Protein AF-A0A8T1JNF5-F1 (afdb_monomer)

pLDDT: mean 75.08, std 13.65, range [45.53, 95.56]

Mean predicted aligned error: 13.03 Å

Organism: NCBI:txid29920

Structure (mmCIF, N/CA/C/O backbone):
data_AF-A0A8T1JNF5-F1
#
_entry.id   AF-A0A8T1JNF5-F1
#
loop_
_atom_site.group_PDB
_atom_site.id
_atom_site.type_symbol
_atom_site.label_atom_id
_atom_site.label_alt_id
_atom_site.label_comp_id
_atom_site.label_asym_id
_atom_site.label_entity_id
_atom_site.label_seq_id
_atom_site.pdbx_PDB_ins_code
_atom_site.Cartn_x
_atom_site.Cartn_y
_atom_site.Cartn_z
_atom_site.occupancy
_atom_site.B_iso_or_equiv
_atom_site.auth_seq_id
_atom_site.auth_comp_id
_atom_site.auth_asym_id
_atom_site.auth_atom_id
_atom_site.pdbx_PDB_model_num
ATOM 1 N N . MET A 1 1 ? 47.307 13.877 -47.411 1.00 45.53 1 MET A N 1
ATOM 2 C CA . MET A 1 1 ? 46.068 13.244 -46.905 1.00 45.53 1 MET A CA 1
ATOM 3 C C . MET A 1 1 ? 46.083 13.302 -45.382 1.00 45.53 1 MET A C 1
ATOM 5 O O . MET A 1 1 ? 46.970 12.710 -44.784 1.00 45.53 1 MET A O 1
ATOM 9 N N . ARG A 1 2 ? 45.205 14.094 -44.748 1.00 52.31 2 ARG A N 1
ATOM 10 C CA . ARG A 1 2 ? 45.189 14.246 -43.281 1.00 52.31 2 ARG A CA 1
ATOM 11 C C . ARG A 1 2 ? 44.505 13.028 -42.657 1.00 52.31 2 ARG A C 1
ATOM 13 O O . ARG A 1 2 ? 43.302 12.861 -42.823 1.00 52.31 2 ARG A O 1
ATOM 20 N N . GLN A 1 3 ? 45.272 12.182 -41.972 1.00 61.91 3 GLN A N 1
ATOM 21 C CA . GLN A 1 3 ? 44.724 11.090 -41.170 1.00 61.91 3 GLN A CA 1
ATOM 22 C C . GLN A 1 3 ? 43.960 11.701 -39.988 1.00 61.91 3 GLN A C 1
ATOM 24 O O . GLN A 1 3 ? 44.548 12.332 -39.111 1.00 61.91 3 GLN A O 1
ATOM 29 N N . GLY A 1 4 ? 42.631 11.602 -40.027 1.00 72.38 4 GLY A N 1
ATOM 30 C CA . GLY A 1 4 ? 41.756 12.061 -38.953 1.00 72.38 4 GLY A CA 1
ATOM 31 C C . GLY A 1 4 ? 41.932 11.235 -37.678 1.00 72.38 4 GLY A C 1
ATOM 32 O O . GLY A 1 4 ? 42.442 10.115 -37.706 1.00 72.38 4 GLY A O 1
ATOM 33 N N . ARG A 1 5 ? 41.499 11.800 -36.546 1.00 71.38 5 ARG A N 1
ATOM 34 C CA . ARG A 1 5 ? 41.579 11.157 -35.229 1.00 71.38 5 ARG A CA 1
ATOM 35 C C . ARG A 1 5 ? 40.833 9.809 -35.255 1.00 71.38 5 ARG A C 1
ATOM 37 O O . ARG A 1 5 ? 39.690 9.784 -35.716 1.00 71.38 5 ARG A O 1
ATOM 44 N N . PRO A 1 6 ? 41.430 8.709 -34.763 1.00 67.88 6 PRO A N 1
ATOM 45 C CA . PRO A 1 6 ? 40.762 7.415 -34.753 1.00 67.88 6 PRO A CA 1
ATOM 46 C C . PRO A 1 6 ? 39.463 7.462 -33.925 1.00 67.88 6 PRO A C 1
ATOM 48 O O . PRO A 1 6 ? 39.392 8.213 -32.945 1.00 67.88 6 PRO A O 1
ATOM 51 N N . PRO A 1 7 ? 38.431 6.676 -34.293 1.00 67.31 7 PRO A N 1
ATOM 52 C CA . PRO A 1 7 ? 37.165 6.659 -33.572 1.00 67.31 7 PRO A CA 1
ATOM 53 C C . PRO A 1 7 ? 37.381 6.222 -32.122 1.00 67.31 7 PRO A C 1
ATOM 55 O O . PRO A 1 7 ? 38.066 5.232 -31.861 1.00 67.31 7 PRO A O 1
ATOM 58 N N . LEU A 1 8 ? 36.757 6.928 -31.177 1.00 70.12 8 LEU A N 1
ATOM 59 C CA . LEU A 1 8 ? 36.736 6.529 -29.772 1.00 70.12 8 LEU A CA 1
ATOM 60 C C . LEU A 1 8 ? 35.986 5.194 -29.638 1.00 70.12 8 LEU A C 1
ATOM 62 O O . LEU A 1 8 ? 34.759 5.161 -29.584 1.00 70.12 8 LEU A O 1
ATOM 66 N N . ARG A 1 9 ? 36.719 4.078 -29.585 1.00 67.56 9 ARG A N 1
ATOM 67 C CA . ARG A 1 9 ? 36.165 2.771 -29.217 1.00 67.56 9 ARG A CA 1
ATOM 68 C C . ARG A 1 9 ? 36.157 2.648 -27.700 1.00 67.56 9 ARG A C 1
ATOM 70 O O . ARG A 1 9 ? 37.123 2.211 -27.090 1.00 67.56 9 ARG A O 1
ATOM 77 N N . GLY A 1 10 ? 35.044 3.044 -27.101 1.00 65.19 10 GLY A N 1
ATOM 78 C CA . GLY A 1 10 ? 34.754 2.800 -25.697 1.00 65.19 10 GLY A CA 1
ATOM 79 C C . GLY A 1 10 ? 33.250 2.743 -25.509 1.00 65.19 10 GLY A C 1
ATOM 80 O O . GLY A 1 10 ? 32.550 3.683 -25.879 1.00 65.19 10 GLY A O 1
ATOM 81 N N . GLY A 1 11 ? 32.741 1.644 -24.947 1.00 67.44 11 GLY A N 1
ATOM 82 C CA . GLY A 1 11 ? 31.376 1.621 -24.433 1.00 67.44 11 GLY A CA 1
ATOM 83 C C . GLY A 1 11 ? 31.299 2.690 -23.353 1.00 67.44 11 GLY A C 1
ATOM 84 O O . GLY A 1 11 ? 31.935 2.537 -22.314 1.00 67.44 11 GLY A O 1
ATOM 85 N N . GLY A 1 12 ? 30.642 3.816 -23.646 1.00 70.88 12 GLY A N 1
ATOM 86 C CA . GLY A 1 12 ? 30.613 4.983 -22.767 1.00 70.88 12 GLY A CA 1
ATOM 87 C C . GLY A 1 12 ? 30.216 4.637 -21.328 1.00 70.88 12 GLY A C 1
ATOM 88 O O . GLY A 1 12 ? 29.723 3.547 -21.034 1.00 70.88 12 GLY A O 1
ATOM 89 N N . ARG A 1 13 ? 30.414 5.577 -20.398 1.00 68.19 13 ARG A N 1
ATOM 90 C CA . ARG A 1 13 ? 30.044 5.369 -18.989 1.00 68.19 13 ARG A CA 1
ATOM 91 C C . ARG A 1 13 ? 28.587 4.898 -18.898 1.00 68.19 13 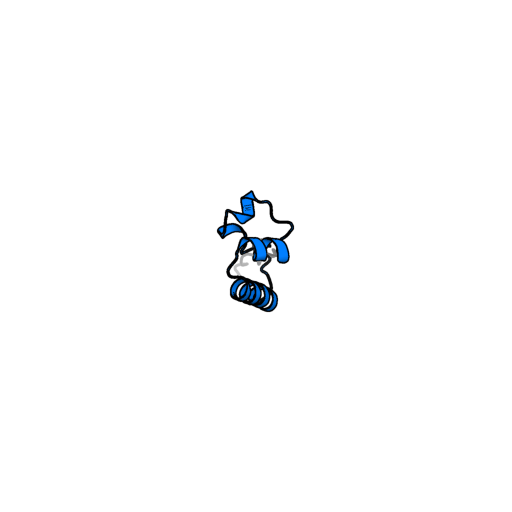ARG A C 1
ATOM 93 O O . ARG A 1 13 ? 27.686 5.602 -19.351 1.00 68.19 13 ARG A O 1
ATOM 100 N N . ARG A 1 14 ? 28.352 3.721 -18.300 1.00 68.56 14 ARG A N 1
ATOM 101 C CA . ARG A 1 14 ? 26.994 3.252 -17.986 1.00 68.56 14 ARG A CA 1
ATOM 102 C C . ARG A 1 14 ? 26.315 4.318 -17.126 1.00 68.56 14 ARG A C 1
ATOM 104 O O . ARG A 1 14 ? 26.725 4.553 -15.992 1.00 68.56 14 ARG A O 1
ATOM 111 N N . GLN A 1 15 ? 25.287 4.960 -17.673 1.00 70.62 15 GLN A N 1
ATOM 112 C CA . GLN A 1 15 ? 24.416 5.862 -16.925 1.00 70.62 15 GLN A CA 1
ATOM 113 C C . GLN A 1 15 ? 23.793 5.069 -15.772 1.00 70.62 15 GLN A C 1
ATOM 115 O O . GLN A 1 15 ? 23.058 4.103 -15.991 1.00 70.62 15 GLN A O 1
ATOM 120 N N . ARG A 1 16 ? 24.118 5.444 -14.533 1.00 66.88 16 ARG A N 1
ATOM 121 C CA . ARG A 1 16 ? 23.559 4.817 -13.335 1.00 66.88 16 ARG A CA 1
ATOM 122 C C . ARG A 1 16 ? 22.093 5.235 -13.216 1.00 66.88 16 ARG A C 1
ATOM 124 O O . ARG A 1 16 ? 21.778 6.278 -12.654 1.00 66.88 16 ARG A O 1
ATOM 131 N N . GLN A 1 17 ? 21.192 4.425 -13.763 1.00 67.06 17 GLN A N 1
ATOM 132 C CA . GLN A 1 17 ? 19.757 4.620 -13.583 1.00 67.06 17 GLN A CA 1
ATOM 133 C C . GLN A 1 17 ? 19.368 4.196 -12.165 1.00 67.06 17 GLN A C 1
ATOM 135 O O . GLN A 1 17 ? 19.385 3.011 -11.832 1.00 67.06 17 GLN A O 1
ATOM 140 N N . PHE A 1 18 ? 18.983 5.156 -11.326 1.00 62.88 18 PHE A N 1
ATOM 141 C CA . PHE A 1 18 ? 18.338 4.872 -10.046 1.00 62.88 18 PHE A CA 1
ATOM 142 C C . PHE A 1 18 ? 16.898 4.418 -10.299 1.00 62.88 18 PHE A C 1
ATOM 144 O O . PHE A 1 18 ? 15.951 5.197 -10.201 1.00 62.88 18 PHE A O 1
ATOM 151 N N . ARG A 1 19 ? 16.723 3.145 -10.662 1.00 61.53 19 ARG A N 1
ATOM 152 C CA . ARG A 1 19 ? 15.398 2.533 -10.783 1.00 61.53 19 ARG A CA 1
ATOM 153 C C . ARG A 1 19 ? 14.858 2.282 -9.381 1.00 61.53 19 ARG A C 1
ATOM 155 O O . ARG A 1 19 ? 15.215 1.295 -8.745 1.00 61.53 19 ARG A O 1
ATOM 162 N N . ARG A 1 20 ? 14.024 3.192 -8.878 1.00 62.78 20 ARG A N 1
ATOM 163 C CA . ARG A 1 20 ? 13.251 2.917 -7.662 1.00 62.78 20 ARG A CA 1
ATOM 164 C C . ARG A 1 20 ? 12.245 1.817 -7.987 1.00 62.78 20 ARG A C 1
ATOM 166 O O . ARG A 1 20 ? 11.522 1.928 -8.976 1.00 62.78 20 ARG A O 1
ATOM 173 N N . GLN A 1 21 ? 12.210 0.760 -7.181 1.00 69.00 21 GLN A N 1
ATOM 174 C CA . GLN A 1 21 ? 1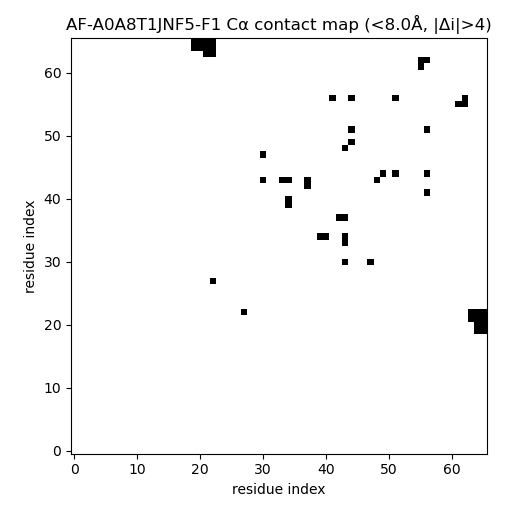1.172 -0.256 -7.311 1.00 69.00 21 GLN A CA 1
ATOM 175 C C . GLN A 1 21 ? 9.849 0.371 -6.865 1.00 69.00 21 GLN A C 1
ATOM 177 O O . GLN A 1 21 ? 9.672 0.744 -5.706 1.00 69.00 21 GLN A O 1
ATOM 182 N N . ALA A 1 22 ? 8.942 0.558 -7.818 1.00 74.12 22 ALA A N 1
ATOM 183 C CA . ALA A 1 22 ? 7.590 1.018 -7.553 1.00 74.12 22 ALA A CA 1
ATOM 184 C C . ALA A 1 22 ? 6.644 -0.182 -7.507 1.00 74.12 22 ALA A C 1
ATOM 186 O O . ALA A 1 22 ? 6.806 -1.146 -8.256 1.00 74.12 22 ALA A O 1
ATOM 187 N N . TYR A 1 23 ? 5.626 -0.100 -6.655 1.00 84.12 23 TYR A N 1
ATOM 188 C CA . TYR A 1 23 ? 4.535 -1.067 -6.667 1.00 84.12 23 TYR A CA 1
ATOM 189 C C . TYR A 1 23 ? 3.729 -0.977 -7.968 1.00 84.12 23 TYR A C 1
ATOM 191 O O . TYR A 1 23 ? 3.592 0.101 -8.561 1.00 84.12 23 TYR A O 1
ATOM 199 N N . THR A 1 24 ? 3.163 -2.107 -8.389 1.00 87.75 24 THR A N 1
ATOM 200 C CA . THR A 1 24 ? 2.297 -2.185 -9.571 1.00 87.75 24 THR A CA 1
ATOM 201 C C . THR A 1 24 ? 1.026 -1.355 -9.378 1.00 87.75 24 THR A C 1
ATOM 203 O O . THR A 1 24 ? 0.586 -1.102 -8.255 1.00 87.75 24 THR A O 1
ATOM 206 N N . VAL A 1 25 ? 0.401 -0.932 -10.481 1.00 88.44 25 VAL A N 1
ATOM 207 C CA . VAL A 1 25 ? -0.867 -0.178 -10.437 1.00 88.44 25 VAL A CA 1
ATOM 208 C C . VAL A 1 25 ? -1.960 -0.981 -9.726 1.00 88.44 25 VAL A C 1
ATOM 210 O O . VAL A 1 25 ? -2.664 -0.437 -8.879 1.00 88.44 25 VAL A O 1
ATOM 213 N N . ALA A 1 26 ? -2.048 -2.284 -10.003 1.00 91.25 26 ALA A N 1
ATOM 214 C CA . ALA A 1 26 ? -3.014 -3.177 -9.368 1.00 91.25 26 ALA A CA 1
ATOM 215 C C . ALA A 1 26 ? -2.877 -3.191 -7.837 1.00 91.25 26 ALA A C 1
ATOM 217 O O . ALA A 1 26 ? -3.874 -3.063 -7.128 1.00 91.25 26 ALA A O 1
ATOM 218 N N . PHE A 1 27 ? -1.644 -3.265 -7.328 1.00 90.06 27 PHE A N 1
ATOM 219 C CA . PHE A 1 27 ? -1.390 -3.207 -5.891 1.00 90.06 27 PHE A CA 1
ATOM 220 C C . PHE A 1 27 ? -1.838 -1.869 -5.289 1.00 90.06 27 PHE A C 1
ATOM 222 O O . PHE A 1 27 ? -2.536 -1.846 -4.279 1.00 90.06 27 PHE A O 1
ATOM 229 N N . LYS A 1 28 ? -1.521 -0.744 -5.945 1.00 90.12 28 LYS A N 1
ATOM 230 C CA . LYS A 1 28 ? -1.953 0.587 -5.482 1.00 90.12 28 LYS A CA 1
ATOM 231 C C . LYS A 1 28 ? -3.477 0.694 -5.383 1.00 90.12 28 LYS A C 1
ATOM 233 O O . LYS A 1 28 ? -3.984 1.235 -4.405 1.00 90.12 28 LYS A O 1
ATOM 238 N N . LEU A 1 29 ? -4.209 0.146 -6.354 1.00 94.88 29 LEU A N 1
ATOM 239 C CA . LEU A 1 29 ? -5.674 0.134 -6.330 1.00 94.88 29 LEU A CA 1
ATOM 240 C C . LEU A 1 29 ? -6.234 -0.710 -5.178 1.00 94.88 29 LEU A C 1
ATOM 242 O O . LEU A 1 29 ? -7.223 -0.313 -4.567 1.00 94.88 29 LEU A O 1
ATOM 246 N N . GLN A 1 30 ? -5.611 -1.845 -4.849 1.00 94.12 30 GLN A N 1
ATOM 247 C CA . GLN A 1 30 ? -6.024 -2.664 -3.702 1.00 94.12 30 GLN A CA 1
ATOM 248 C C . GLN A 1 30 ? -5.848 -1.917 -2.376 1.00 94.12 30 GLN A C 1
ATOM 250 O O . GLN A 1 30 ? -6.764 -1.913 -1.552 1.00 94.12 30 GLN A O 1
ATOM 255 N N . VAL A 1 31 ? -4.711 -1.237 -2.203 1.00 92.31 31 VAL A N 1
ATOM 256 C CA . VAL A 1 31 ? -4.440 -0.403 -1.024 1.00 92.31 31 VAL A CA 1
ATOM 257 C C . VAL A 1 31 ? -5.484 0.711 -0.899 1.00 92.31 31 VAL A C 1
ATOM 259 O O . VAL A 1 31 ? -6.055 0.891 0.176 1.00 92.31 31 VAL A O 1
ATOM 262 N N . LEU A 1 32 ? -5.791 1.414 -1.997 1.00 92.81 32 LEU A N 1
ATOM 263 C CA . LEU A 1 32 ? -6.795 2.485 -2.008 1.00 92.81 32 LEU A CA 1
ATOM 264 C C . LEU A 1 32 ? -8.194 1.973 -1.658 1.00 92.81 32 LEU A C 1
ATOM 266 O O . LEU A 1 32 ? -8.840 2.539 -0.784 1.00 92.81 32 LEU A O 1
ATOM 270 N N . ARG A 1 33 ? -8.635 0.860 -2.258 1.00 95.56 33 ARG A N 1
ATOM 271 C CA . ARG A 1 33 ? -9.942 0.251 -1.950 1.00 95.56 33 ARG A CA 1
ATOM 272 C C . ARG A 1 33 ? -10.065 -0.131 -0.478 1.00 95.56 33 ARG A C 1
ATOM 274 O O . ARG A 1 33 ? -11.102 0.100 0.139 1.00 95.56 33 ARG A O 1
ATOM 28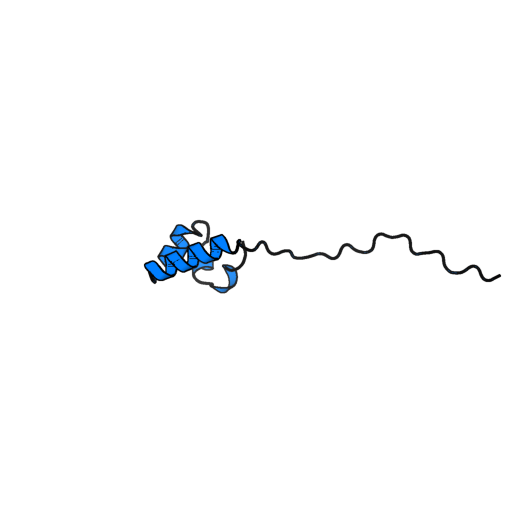1 N N . HIS A 1 34 ? -9.012 -0.705 0.100 1.00 94.06 34 HIS A N 1
ATOM 282 C CA . HIS A 1 34 ? -9.028 -1.071 1.511 1.00 94.06 34 HIS A CA 1
ATOM 283 C C . HIS A 1 34 ? -9.055 0.160 2.424 1.00 94.06 34 HIS A C 1
ATOM 285 O O . HIS A 1 34 ? -9.831 0.197 3.385 1.00 94.06 34 HIS A O 1
ATOM 291 N N . PHE A 1 35 ? -8.271 1.189 2.101 1.00 93.06 35 PHE A N 1
ATOM 292 C CA . PHE A 1 35 ? -8.321 2.454 2.822 1.00 93.06 35 PHE A CA 1
ATOM 293 C C . PHE A 1 35 ? -9.704 3.098 2.724 1.00 93.06 35 PHE A C 1
ATOM 295 O O . PHE A 1 35 ? -10.227 3.557 3.732 1.00 93.06 35 PHE A O 1
ATOM 302 N N . ASP A 1 36 ? -10.343 3.071 1.557 1.00 94.56 36 ASP A N 1
ATOM 303 C CA . ASP A 1 36 ? -11.688 3.616 1.399 1.00 94.56 36 ASP A CA 1
ATOM 304 C C . ASP A 1 36 ? -12.735 2.866 2.218 1.00 94.56 36 ASP A C 1
ATOM 306 O O . ASP A 1 36 ? -13.614 3.506 2.787 1.00 94.56 36 ASP A O 1
ATOM 310 N N . SER A 1 37 ? -12.609 1.543 2.349 1.00 94.06 37 SER A N 1
ATOM 311 C CA . SER A 1 37 ? -13.525 0.744 3.172 1.00 94.06 37 SER A CA 1
ATOM 312 C C . SER A 1 37 ? -13.354 0.965 4.678 1.00 94.06 37 SER A C 1
ATOM 314 O O . SER A 1 37 ? -14.325 0.930 5.424 1.00 94.06 37 SER A O 1
ATOM 316 N N . THR A 1 38 ? -12.123 1.194 5.142 1.00 92.75 38 THR A N 1
ATOM 317 C CA . THR A 1 38 ? -11.814 1.273 6.581 1.00 92.75 38 THR A CA 1
ATOM 318 C C . THR A 1 38 ? -11.681 2.703 7.091 1.00 92.75 38 THR A C 1
ATOM 320 O O . THR A 1 38 ? -11.775 2.932 8.295 1.00 92.75 38 THR A O 1
ATOM 323 N N . LYS A 1 39 ? -11.384 3.651 6.194 1.00 90.38 39 LYS A N 1
ATOM 324 C CA . LYS A 1 39 ? -10.961 5.037 6.461 1.00 90.38 39 LYS A CA 1
ATOM 325 C C . LYS A 1 39 ? -9.845 5.150 7.511 1.00 90.38 39 LYS 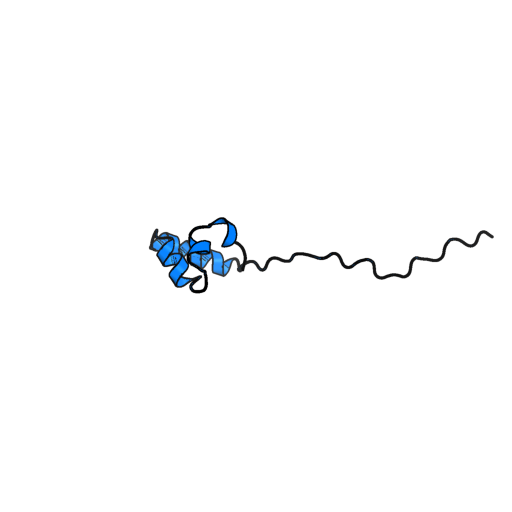A C 1
ATOM 327 O O . LYS A 1 39 ? -9.669 6.189 8.142 1.00 90.38 39 LYS A O 1
ATOM 332 N N . ARG A 1 40 ? -9.056 4.084 7.700 1.00 87.62 40 ARG A N 1
ATOM 333 C CA . ARG A 1 40 ? -8.017 3.977 8.735 1.00 87.62 40 ARG A CA 1
ATOM 334 C C . ARG A 1 40 ? -6.666 3.654 8.104 1.00 87.62 40 ARG A C 1
ATOM 336 O O . ARG A 1 40 ? -6.428 2.547 7.625 1.00 87.62 40 ARG A O 1
ATOM 343 N N . MET A 1 41 ? -5.742 4.616 8.166 1.00 85.62 41 MET A N 1
ATOM 344 C CA . MET A 1 41 ? -4.381 4.45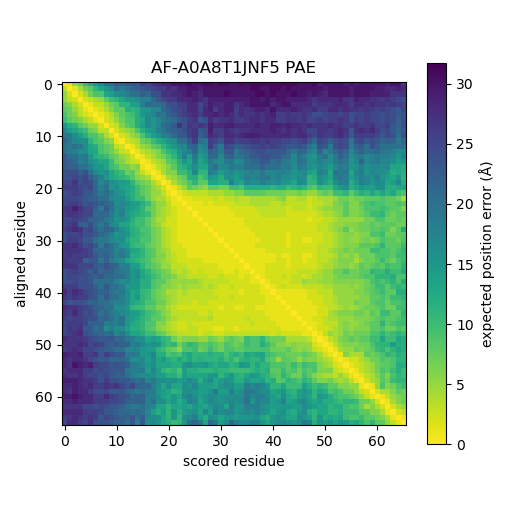4 7.631 1.00 85.62 41 MET A CA 1
ATOM 345 C C . MET A 1 41 ? -3.594 3.345 8.336 1.00 85.62 41 MET A C 1
ATOM 347 O O . MET A 1 41 ? -2.951 2.554 7.655 1.00 85.62 41 MET A O 1
ATOM 351 N N . ARG A 1 42 ? -3.658 3.260 9.675 1.00 84.88 42 ARG A N 1
ATOM 352 C CA . ARG A 1 42 ? -2.936 2.224 10.442 1.00 84.88 42 ARG A CA 1
ATOM 353 C C . ARG A 1 42 ? -3.331 0.816 10.002 1.00 84.88 42 ARG A C 1
ATOM 355 O O . ARG A 1 42 ? -2.468 0.065 9.581 1.00 84.88 42 ARG A O 1
ATOM 362 N N . ALA A 1 43 ? -4.634 0.540 9.945 1.00 86.69 43 ALA A N 1
ATOM 363 C CA . ALA A 1 43 ? -5.158 -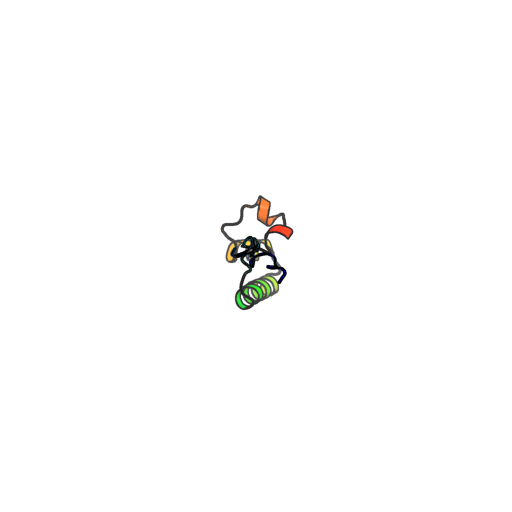0.738 9.461 1.00 86.69 43 ALA A CA 1
ATOM 364 C C . ALA A 1 43 ? -4.725 -1.057 8.017 1.00 86.69 43 ALA A C 1
ATOM 366 O O . ALA A 1 43 ? -4.488 -2.210 7.677 1.00 86.69 43 ALA A O 1
ATOM 367 N N . THR A 1 44 ? -4.575 -0.034 7.170 1.00 89.44 44 THR A N 1
ATOM 368 C CA . THR A 1 44 ? -4.068 -0.219 5.803 1.00 89.44 44 THR A CA 1
ATOM 369 C C . THR A 1 44 ? -2.576 -0.562 5.790 1.00 89.44 44 THR A C 1
ATOM 371 O O . THR A 1 44 ? -2.146 -1.399 5.000 1.00 89.44 44 THR A O 1
ATOM 374 N N . PHE A 1 45 ? -1.773 0.035 6.672 1.00 85.81 45 PHE A N 1
ATOM 375 C CA . PHE A 1 45 ? -0.360 -0.322 6.803 1.00 85.81 45 PHE A CA 1
ATOM 376 C C . PHE A 1 45 ? -0.149 -1.707 7.391 1.00 85.81 45 PHE A C 1
ATOM 378 O O . PHE A 1 45 ? 0.655 -2.452 6.849 1.00 85.81 45 PHE A O 1
ATOM 385 N N . ASP A 1 46 ? -0.899 -2.065 8.427 1.00 86.19 46 ASP A N 1
ATOM 386 C CA . ASP A 1 46 ? -0.791 -3.366 9.096 1.00 86.19 46 ASP A CA 1
ATOM 387 C C . ASP A 1 46 ? -1.288 -4.538 8.233 1.00 86.19 46 ASP A C 1
ATOM 389 O O . ASP A 1 46 ? -1.183 -5.682 8.652 1.00 86.19 46 ASP A O 1
ATOM 393 N N . ARG A 1 47 ? -1.886 -4.257 7.066 1.00 87.75 47 ARG A N 1
ATOM 394 C CA . ARG A 1 47 ? -2.356 -5.269 6.111 1.00 87.75 47 ARG A CA 1
ATOM 395 C C . ARG A 1 47 ? -1.448 -5.434 4.893 1.00 87.75 47 ARG A C 1
ATOM 397 O O . ARG A 1 47 ? -1.395 -6.511 4.305 1.00 87.75 47 ARG A O 1
ATOM 404 N N . PHE A 1 48 ? -0.869 -4.337 4.407 1.00 88.94 48 PHE A N 1
ATOM 405 C CA . PHE A 1 48 ? -0.138 -4.310 3.131 1.00 88.94 48 PHE A CA 1
ATOM 406 C C . PHE A 1 48 ? 1.355 -4.029 3.299 1.00 88.94 48 PHE A C 1
ATOM 408 O O . PHE A 1 48 ? 2.114 -4.147 2.336 1.00 88.94 48 PHE A O 1
ATOM 415 N N . PHE A 1 49 ? 1.772 -3.610 4.491 1.00 84.06 49 PHE A N 1
ATOM 416 C CA . PHE A 1 49 ? 3.089 -3.053 4.759 1.00 84.06 49 PHE A CA 1
ATOM 417 C C . PHE A 1 49 ? 3.607 -3.463 6.147 1.00 84.06 49 PHE A C 1
ATOM 419 O O . PHE A 1 49 ? 4.223 -2.668 6.856 1.00 84.06 49 PHE A O 1
ATOM 426 N N . ASP A 1 50 ? 3.384 -4.717 6.526 1.00 74.19 50 ASP A N 1
ATOM 427 C CA . ASP A 1 50 ? 3.610 -5.249 7.876 1.00 74.19 50 ASP A CA 1
ATOM 428 C C . ASP A 1 50 ? 5.085 -5.173 8.302 1.00 74.19 50 ASP A C 1
ATOM 430 O O . ASP A 1 50 ? 5.405 -5.024 9.478 1.00 74.19 50 ASP A O 1
ATOM 434 N N . SER A 1 51 ? 6.004 -5.198 7.333 1.00 71.88 51 SER A N 1
ATOM 435 C CA . SER A 1 51 ? 7.449 -5.083 7.558 1.00 71.88 51 SER A CA 1
ATOM 436 C C . SER A 1 51 ? 7.947 -3.639 7.715 1.00 71.88 51 SER A C 1
ATOM 438 O O . SER A 1 51 ? 9.157 -3.401 7.772 1.00 71.88 51 SER A O 1
ATOM 440 N N . ILE A 1 52 ? 7.057 -2.642 7.706 1.00 73.94 52 ILE A N 1
ATOM 441 C CA . ILE A 1 52 ? 7.437 -1.234 7.830 1.00 73.94 52 ILE A CA 1
ATOM 442 C C . ILE A 1 52 ? 7.556 -0.855 9.305 1.00 73.94 52 ILE A C 1
ATOM 444 O O . ILE A 1 52 ? 6.602 -0.960 10.071 1.00 73.94 52 ILE A O 1
ATOM 448 N N . SER A 1 53 ? 8.736 -0.354 9.688 1.00 71.25 53 SER A N 1
ATOM 449 C CA . SER A 1 53 ? 8.971 0.158 11.040 1.00 71.25 53 SER A CA 1
ATOM 450 C C . SER A 1 53 ? 8.002 1.291 11.381 1.00 71.25 53 SER A C 1
ATOM 452 O O . SER A 1 53 ? 7.643 2.101 10.523 1.00 71.25 53 SER A O 1
ATOM 454 N N . GLU A 1 54 ? 7.627 1.416 12.651 1.00 70.88 54 GLU A N 1
ATOM 455 C CA . GLU A 1 54 ? 6.649 2.422 13.085 1.00 70.88 54 GLU A CA 1
ATOM 456 C C . GLU A 1 54 ? 7.098 3.864 12.759 1.00 70.88 54 GLU A C 1
ATOM 458 O O . GLU A 1 54 ? 6.304 4.714 12.356 1.00 70.88 54 GLU A O 1
ATOM 463 N N . THR A 1 55 ? 8.411 4.111 12.780 1.00 66.88 55 THR A N 1
ATOM 464 C CA . THR A 1 55 ? 9.063 5.355 12.325 1.00 66.88 55 THR A CA 1
ATOM 465 C C . THR A 1 55 ? 8.848 5.670 10.844 1.00 66.88 55 THR A C 1
ATOM 467 O O . THR A 1 55 ? 8.875 6.830 10.440 1.00 66.88 55 THR A O 1
ATOM 470 N N . LYS A 1 56 ? 8.676 4.650 10.002 1.00 65.06 56 LYS A N 1
ATOM 471 C CA . LYS A 1 56 ? 8.342 4.820 8.585 1.00 65.06 56 LYS A CA 1
ATOM 472 C C . LYS A 1 56 ? 6.831 4.923 8.371 1.00 65.06 56 LYS A C 1
ATOM 474 O O . LYS A 1 56 ? 6.431 5.635 7.455 1.00 65.06 56 LYS A O 1
ATOM 479 N N . LYS A 1 57 ? 5.998 4.308 9.223 1.00 66.12 57 LYS A N 1
ATOM 480 C CA . LYS A 1 57 ? 4.533 4.494 9.188 1.00 66.12 57 LYS A CA 1
ATOM 481 C C . LYS A 1 57 ? 4.126 5.941 9.490 1.00 66.12 57 LYS A C 1
ATOM 483 O O . LYS A 1 57 ? 3.170 6.439 8.898 1.00 66.12 57 LYS A O 1
ATOM 488 N N . SER A 1 58 ? 4.870 6.645 10.348 1.00 66.75 58 SER A N 1
ATOM 489 C CA . SER A 1 58 ? 4.644 8.074 10.614 1.00 66.75 58 SER A CA 1
ATOM 490 C C . SER A 1 58 ? 5.098 8.991 9.467 1.00 66.75 58 SER A C 1
ATOM 492 O O . SER A 1 58 ? 4.549 10.079 9.295 1.00 66.75 58 SER A O 1
ATOM 494 N N . ASN A 1 59 ? 6.053 8.555 8.636 1.00 64.56 59 ASN A N 1
ATOM 495 C CA . ASN A 1 59 ? 6.643 9.368 7.574 1.00 64.56 59 ASN A CA 1
ATOM 496 C C . ASN A 1 59 ? 6.132 8.975 6.173 1.00 64.56 59 ASN A C 1
ATOM 498 O O . ASN A 1 59 ? 6.734 8.172 5.453 1.00 64.56 59 ASN A O 1
ATOM 502 N N . LYS A 1 60 ? 5.024 9.608 5.764 1.00 57.53 60 LYS A N 1
ATOM 503 C CA . LYS A 1 60 ? 4.284 9.349 4.511 1.00 57.53 60 LYS A CA 1
ATOM 504 C C . LYS A 1 60 ? 5.144 9.394 3.237 1.00 57.53 60 LYS A C 1
ATOM 506 O O . LYS A 1 60 ? 4.857 8.672 2.286 1.00 57.53 60 LYS A O 1
ATOM 511 N N . ALA A 1 61 ? 6.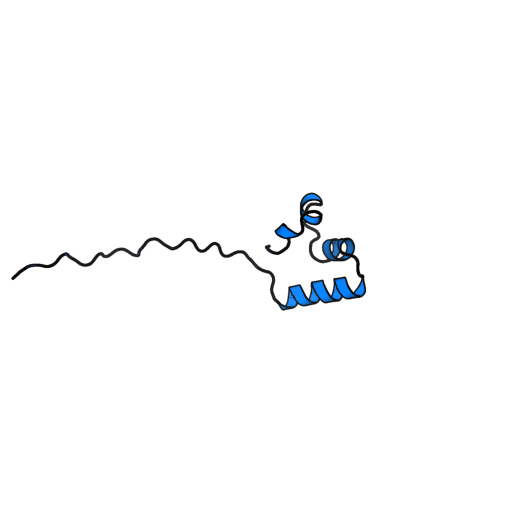217 10.190 3.212 1.00 54.94 61 ALA A N 1
ATOM 512 C CA . ALA A 1 61 ? 7.069 10.360 2.031 1.00 54.94 61 ALA A CA 1
ATOM 513 C C . ALA A 1 61 ? 7.868 9.096 1.647 1.00 54.94 61 ALA A C 1
ATOM 515 O O . ALA A 1 61 ? 8.292 8.960 0.498 1.00 54.94 61 ALA A O 1
ATOM 516 N N . LYS A 1 62 ? 8.079 8.157 2.583 1.00 53.34 62 LYS A N 1
ATOM 517 C CA . LYS A 1 62 ? 8.896 6.952 2.347 1.00 53.34 62 LYS A CA 1
ATOM 518 C C . LYS A 1 62 ? 8.108 5.725 1.880 1.00 53.34 62 LYS A C 1
ATOM 520 O O . LYS A 1 62 ? 8.729 4.745 1.494 1.00 53.34 62 LYS A O 1
ATOM 525 N N . LEU A 1 63 ? 6.777 5.784 1.865 1.00 57.56 63 LEU A N 1
ATOM 526 C CA . LEU A 1 63 ? 5.905 4.653 1.510 1.0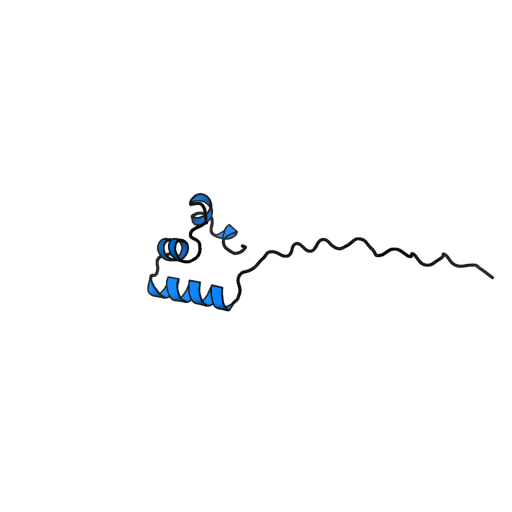0 57.56 63 LEU A CA 1
ATOM 527 C C . LEU A 1 63 ? 5.659 4.485 0.003 1.00 57.56 63 LEU A C 1
ATOM 529 O O . LEU A 1 63 ? 5.121 3.471 -0.430 1.00 57.56 63 LEU A O 1
ATOM 533 N N . VAL A 1 64 ? 6.056 5.466 -0.811 1.00 55.12 64 VAL A N 1
ATOM 534 C CA . VAL A 1 64 ? 5.853 5.437 -2.271 1.00 55.12 64 VAL A CA 1
ATOM 535 C C . VAL A 1 64 ? 6.794 4.441 -2.971 1.00 55.12 64 VAL A C 1
ATOM 537 O O . VAL A 1 64 ? 6.524 4.018 -4.096 1.00 55.12 64 VAL A O 1
ATOM 540 N N . TYR A 1 65 ? 7.881 4.035 -2.311 1.00 53.56 65 TYR A N 1
ATOM 541 C CA . TYR A 1 65 ? 8.954 3.228 -2.890 1.00 53.56 65 TYR A CA 1
ATOM 542 C C . TYR A 1 65 ? 9.191 1.974 -2.041 1.00 53.56 65 TYR A C 1
ATOM 544 O O . TYR A 1 65 ? 9.163 2.061 -0.814 1.00 53.56 65 TYR A O 1
ATOM 552 N N . LYS A 1 66 ? 9.373 0.827 -2.703 1.00 53.09 66 LYS A N 1
ATOM 553 C CA . LYS A 1 66 ? 9.672 -0.463 -2.067 1.00 53.09 66 LYS A CA 1
ATOM 554 C C . LYS A 1 66 ? 11.120 -0.510 -1.582 1.00 53.09 66 LYS A C 1
ATOM 556 O O . LYS A 1 66 ? 11.995 0.003 -2.319 1.00 53.09 66 LYS A O 1
#

Foldseek 3Di:
DDDDDDDPPDPDDPDPDPDFAFDDPVLVVVLVVVCVVVVDLVVSCVVNPVVDDVVVSVPPVPVRTD

Radius of gyration: 23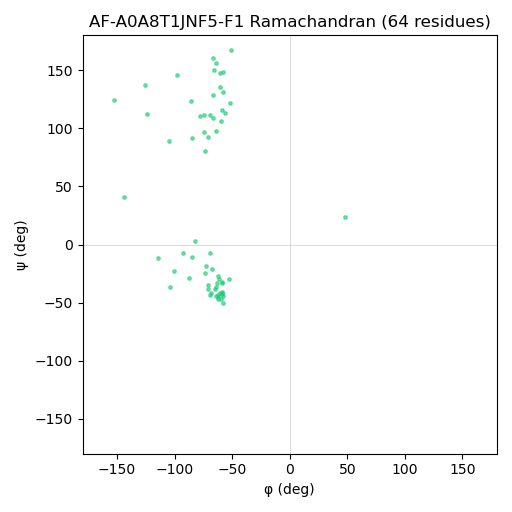.14 Å; Cα contacts (8 Å, |Δi|>4): 28; chains: 1; bounding box: 60×20×60 Å

Solvent-accessible surface area (backbone atoms only — not comparable to full-atom values): 4489 Å² total; per-residue (Å²): 133,85,84,70,84,77,79,85,86,62,90,66,84,80,78,83,75,84,77,73,52,61,75,55,71,70,56,54,51,52,54,49,53,50,28,68,75,64,74,35,67,66,66,43,38,68,71,77,41,70,88,56,53,72,77,51,70,75,36,71,86,62,71,71,49,109

Secondary structure (DSSP, 8-state):
---PPPP--------------PPPHHHHHHHHHHHHHH--HHHHHHHH-TTS-HHHHS-GGGTT--

Sequence (66 aa):
MRQGRPPLRGGGRRQRQFRRQAYTVAFKLQVLRHFDSTKRMRATFDRFFDSISETKKSNKAKLVYK